Protein AF-A0A225DUL0-F1 (afdb_monomer_lite)

Structure (mmCIF, N/CA/C/O backbone):
data_AF-A0A225DUL0-F1
#
_entry.id   AF-A0A225DUL0-F1
#
loop_
_atom_site.group_PDB
_atom_site.id
_atom_site.type_symbol
_atom_site.label_atom_id
_atom_site.label_alt_id
_atom_site.label_comp_id
_atom_site.label_asym_id
_atom_site.label_entity_id
_atom_site.label_seq_id
_atom_site.pdbx_PDB_ins_code
_atom_site.Cartn_x
_atom_site.Cartn_y
_atom_site.Cartn_z
_atom_site.occupancy
_atom_site.B_iso_or_equiv
_atom_site.auth_seq_id
_atom_site.auth_comp_id
_atom_site.auth_asym_id
_atom_site.auth_atom_id
_atom_site.pdbx_PDB_model_num
ATOM 1 N N . MET A 1 1 ? -4.321 -17.835 -3.761 1.00 65.94 1 MET A N 1
ATOM 2 C CA . MET A 1 1 ? -3.399 -16.708 -4.016 1.00 65.94 1 MET A CA 1
ATOM 3 C C . MET A 1 1 ? -2.555 -16.508 -2.770 1.00 65.94 1 MET A C 1
ATOM 5 O O . MET A 1 1 ? -3.104 -16.667 -1.688 1.00 65.94 1 MET A O 1
ATOM 9 N N . TYR A 1 2 ? -1.256 -16.239 -2.895 1.00 86.69 2 TYR A N 1
ATOM 10 C CA . TYR A 1 2 ? -0.377 -16.043 -1.737 1.00 86.69 2 TYR A CA 1
ATOM 11 C C . TYR A 1 2 ? 0.100 -14.595 -1.700 1.00 86.69 2 TYR A C 1
ATOM 13 O O . TYR A 1 2 ? 0.412 -14.029 -2.747 1.00 86.69 2 TYR A O 1
ATOM 21 N N . SER A 1 3 ? 0.179 -14.016 -0.505 1.00 93.06 3 SER A N 1
ATOM 22 C CA . SER A 1 3 ? 0.698 -12.665 -0.309 1.00 93.06 3 SER A CA 1
ATOM 23 C C . SER A 1 3 ? 1.760 -12.632 0.777 1.00 93.06 3 SER A C 1
ATOM 25 O O . SER A 1 3 ? 1.669 -13.361 1.767 1.00 93.06 3 SER A O 1
ATOM 27 N N . LEU A 1 4 ? 2.731 -11.738 0.625 1.00 96.25 4 LEU A N 1
ATOM 28 C CA . LEU A 1 4 ? 3.585 -11.303 1.727 1.00 96.25 4 LEU A CA 1
ATOM 29 C C . LEU A 1 4 ? 3.052 -9.980 2.277 1.00 96.25 4 LEU A C 1
ATOM 31 O O . LEU A 1 4 ? 2.674 -9.100 1.507 1.00 96.25 4 LEU A O 1
ATOM 35 N N . VAL A 1 5 ? 3.029 -9.847 3.601 1.00 96.50 5 VAL A N 1
ATOM 36 C CA . VAL A 1 5 ? 2.518 -8.657 4.286 1.00 96.50 5 VAL A CA 1
ATOM 37 C C . VAL A 1 5 ? 3.630 -8.033 5.113 1.00 96.50 5 VAL A C 1
ATOM 39 O O . VAL A 1 5 ? 4.308 -8.727 5.870 1.00 96.50 5 VAL A O 1
ATOM 42 N N . GLU A 1 6 ? 3.789 -6.721 4.987 1.00 97.50 6 GLU A N 1
ATOM 43 C CA . GLU A 1 6 ? 4.551 -5.892 5.916 1.00 97.50 6 GLU A CA 1
ATOM 44 C C . GLU A 1 6 ? 3.587 -4.871 6.541 1.00 97.50 6 GLU A C 1
ATOM 46 O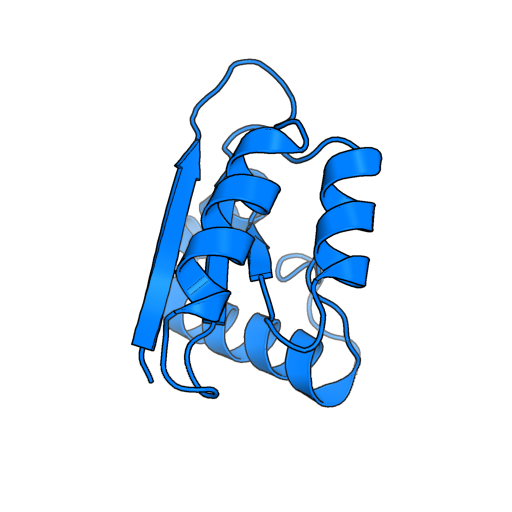 O . GLU A 1 6 ? 2.808 -4.231 5.840 1.00 97.50 6 GLU A O 1
ATOM 51 N N . SER A 1 7 ? 3.636 -4.706 7.860 1.00 97.12 7 SER A N 1
ATOM 52 C CA . SER A 1 7 ? 2.808 -3.734 8.580 1.00 97.12 7 SER A CA 1
ATOM 53 C C . SER A 1 7 ? 3.703 -2.819 9.401 1.00 97.12 7 SER A C 1
ATOM 55 O O . SER A 1 7 ? 4.632 -3.292 10.066 1.00 97.12 7 SER A O 1
ATOM 57 N N . LYS A 1 8 ? 3.446 -1.514 9.330 1.00 96.69 8 LYS A N 1
ATOM 58 C CA . LYS A 1 8 ? 4.172 -0.479 10.062 1.00 96.69 8 LYS A CA 1
ATOM 59 C C . LYS A 1 8 ? 3.201 0.427 10.798 1.00 96.69 8 LYS A C 1
ATOM 61 O O . LYS A 1 8 ? 2.261 0.954 10.209 1.00 96.69 8 LYS A O 1
ATOM 66 N N . ASP A 1 9 ? 3.470 0.596 12.082 1.00 96.25 9 ASP A N 1
ATOM 67 C CA . ASP A 1 9 ? 2.822 1.589 12.920 1.00 96.25 9 ASP A CA 1
ATOM 68 C C . ASP A 1 9 ? 3.912 2.538 13.417 1.00 96.25 9 ASP A C 1
ATOM 70 O O . ASP A 1 9 ? 4.706 2.192 14.290 1.00 96.25 9 ASP A O 1
ATOM 74 N N . GLU A 1 10 ? 4.038 3.674 12.738 1.00 94.31 10 GLU A N 1
ATOM 75 C CA . GLU A 1 10 ? 5.067 4.684 12.979 1.00 94.31 10 GLU A CA 1
ATOM 76 C C . GLU A 1 10 ? 4.390 6.058 13.056 1.00 94.31 10 GLU A C 1
ATOM 78 O O . GLU A 1 10 ? 3.336 6.274 12.461 1.00 94.31 10 GLU A O 1
ATOM 83 N N . ASP A 1 11 ? 5.001 7.016 13.757 1.00 92.75 11 ASP A N 1
ATOM 84 C CA . ASP A 1 11 ? 4.426 8.361 13.922 1.00 92.75 11 ASP A CA 1
ATOM 85 C C . ASP A 1 11 ? 4.391 9.185 12.623 1.00 92.75 11 ASP A C 1
ATOM 87 O O . ASP A 1 11 ? 3.673 10.183 12.541 1.00 92.75 11 ASP A O 1
ATOM 91 N N . GLY A 1 12 ? 5.135 8.767 11.595 1.00 95.12 12 GLY A N 1
ATOM 92 C CA . GLY A 1 12 ? 5.240 9.455 10.312 1.00 95.12 12 GLY A CA 1
ATOM 93 C C . GLY A 1 12 ? 5.025 8.546 9.106 1.00 95.12 12 GLY A C 1
ATOM 94 O O . GLY A 1 12 ? 4.808 7.341 9.218 1.00 95.12 12 GLY A O 1
ATOM 95 N N . ASN A 1 13 ? 5.097 9.153 7.922 1.00 97.62 13 ASN A N 1
ATOM 96 C CA . ASN A 1 13 ? 4.972 8.431 6.662 1.00 97.62 13 ASN A CA 1
ATOM 97 C C . ASN A 1 13 ? 6.127 7.445 6.468 1.00 97.62 13 ASN A C 1
ATOM 99 O O . ASN A 1 13 ? 7.299 7.786 6.641 1.00 97.62 13 ASN A O 1
ATOM 103 N N . ILE A 1 14 ? 5.792 6.244 6.005 1.00 97.44 14 ILE A N 1
ATOM 104 C CA . ILE A 1 14 ? 6.747 5.168 5.779 1.00 97.44 14 ILE A CA 1
ATOM 105 C C . ILE A 1 14 ? 7.668 5.502 4.602 1.00 97.44 14 ILE A C 1
ATOM 107 O O . ILE A 1 14 ? 7.235 5.852 3.497 1.00 97.44 14 ILE A O 1
ATOM 111 N N . ALA A 1 15 ? 8.971 5.394 4.857 1.00 97.00 15 ALA A N 1
ATOM 112 C CA . ALA A 1 15 ? 10.021 5.594 3.867 1.00 97.00 15 ALA A CA 1
ATOM 113 C C . ALA A 1 15 ? 10.200 4.362 2.955 1.00 97.00 15 ALA A C 1
ATOM 115 O O . ALA A 1 15 ? 9.489 3.366 3.048 1.00 97.00 15 ALA A O 1
ATOM 116 N N . ILE A 1 16 ? 11.193 4.399 2.067 1.00 97.31 16 ILE A N 1
ATOM 117 C CA . ILE A 1 16 ? 11.415 3.363 1.042 1.00 97.31 16 ILE A CA 1
ATOM 118 C C . ILE A 1 16 ? 11.782 1.973 1.595 1.00 97.31 16 ILE A C 1
ATOM 120 O O . ILE A 1 16 ? 11.593 0.966 0.913 1.00 97.31 16 ILE A O 1
ATOM 124 N N . ALA A 1 17 ? 12.345 1.896 2.806 1.00 96.81 17 ALA A N 1
ATOM 125 C CA . ALA A 1 17 ? 13.011 0.687 3.292 1.00 96.81 17 ALA A CA 1
ATOM 126 C C . ALA A 1 17 ? 12.076 -0.535 3.428 1.00 96.81 17 ALA A C 1
ATOM 128 O O . ALA A 1 17 ? 12.457 -1.613 2.958 1.00 96.81 17 ALA A O 1
ATOM 129 N N . PRO A 1 18 ? 10.851 -0.418 3.984 1.00 96.12 18 PRO A N 1
ATOM 130 C CA . PRO A 1 18 ? 9.932 -1.553 4.076 1.00 96.12 18 PRO A CA 1
ATOM 131 C C . PRO A 1 18 ? 9.479 -2.070 2.705 1.00 96.12 18 PRO A C 1
ATOM 133 O O . PRO A 1 18 ? 9.410 -3.282 2.501 1.00 96.12 18 PRO A O 1
ATOM 136 N N . ILE A 1 19 ? 9.266 -1.173 1.736 1.00 96.00 19 ILE A N 1
ATOM 137 C CA . ILE A 1 19 ? 8.889 -1.531 0.360 1.00 96.00 19 ILE A CA 1
ATOM 138 C C . ILE A 1 19 ? 10.051 -2.236 -0.348 1.00 96.00 19 ILE A C 1
ATOM 140 O O . ILE A 1 19 ? 9.867 -3.303 -0.933 1.00 96.00 19 ILE A O 1
ATOM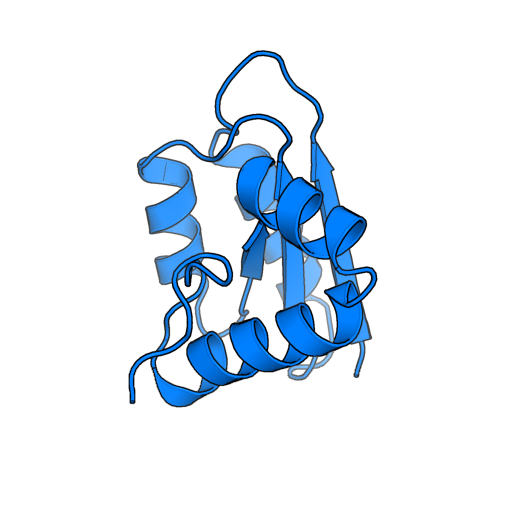 144 N N . ALA A 1 20 ? 11.271 -1.699 -0.242 1.00 95.88 20 ALA A N 1
ATOM 145 C CA . ALA A 1 20 ? 12.469 -2.309 -0.820 1.00 95.88 20 ALA A CA 1
ATOM 146 C C . ALA A 1 20 ? 12.732 -3.714 -0.250 1.00 95.88 20 ALA A C 1
ATOM 148 O O . ALA A 1 20 ? 13.017 -4.658 -0.994 1.00 95.88 20 ALA A O 1
ATOM 149 N N . LYS A 1 21 ? 12.589 -3.874 1.072 1.00 96.38 21 LYS A N 1
ATOM 150 C CA . LYS A 1 21 ? 12.687 -5.170 1.757 1.00 96.38 21 LYS A CA 1
ATOM 151 C C . LYS A 1 21 ? 11.654 -6.157 1.210 1.00 96.38 21 LYS A C 1
ATOM 153 O O . LYS A 1 21 ? 12.032 -7.273 0.846 1.00 96.38 21 LYS A O 1
ATOM 158 N N . LEU A 1 22 ? 10.382 -5.761 1.138 1.00 96.38 22 LEU A N 1
ATOM 159 C CA . LEU A 1 22 ? 9.298 -6.627 0.674 1.00 96.38 22 LEU A CA 1
ATOM 160 C C . LEU A 1 22 ? 9.488 -7.034 -0.792 1.00 96.38 22 LEU A C 1
ATOM 162 O O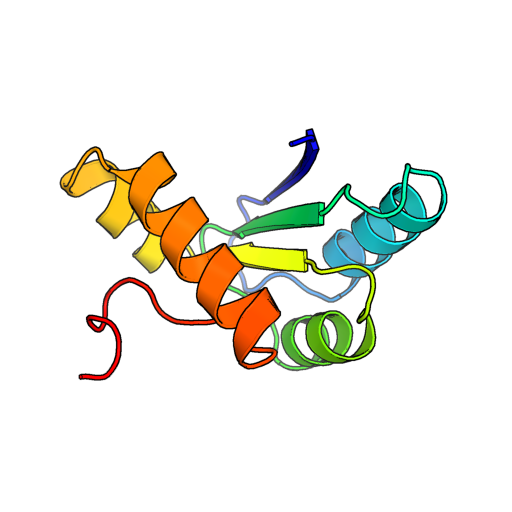 . LEU A 1 22 ? 9.394 -8.218 -1.117 1.00 96.38 22 LEU A O 1
ATOM 166 N N . ARG A 1 23 ? 9.875 -6.096 -1.663 1.00 94.25 23 ARG A N 1
ATOM 167 C CA . ARG A 1 23 ? 10.229 -6.376 -3.064 1.00 94.25 23 ARG A CA 1
ATOM 168 C C . ARG A 1 23 ? 11.310 -7.452 -3.171 1.00 94.25 23 ARG A C 1
ATOM 170 O O . ARG A 1 23 ? 11.140 -8.437 -3.886 1.00 94.25 23 ARG A O 1
ATOM 177 N N . ASN A 1 24 ? 12.393 -7.320 -2.404 1.00 94.56 24 ASN A N 1
ATOM 178 C CA . ASN A 1 24 ? 13.477 -8.305 -2.391 1.00 94.56 24 ASN A CA 1
ATOM 179 C C . ASN A 1 24 ? 13.032 -9.689 -1.896 1.00 94.56 24 ASN A C 1
ATOM 181 O O . ASN A 1 24 ? 13.669 -10.695 -2.224 1.00 94.56 24 ASN A O 1
ATOM 185 N N . GLN A 1 25 ? 11.989 -9.771 -1.069 1.00 95.00 25 GLN A N 1
ATOM 186 C CA . GLN A 1 25 ? 11.394 -11.042 -0.655 1.00 95.00 25 GLN A CA 1
ATOM 187 C C . GLN A 1 25 ? 10.505 -11.630 -1.756 1.00 95.00 25 GLN A C 1
ATOM 189 O O . GLN A 1 25 ? 10.591 -12.833 -2.001 1.00 95.00 25 GLN A O 1
ATOM 194 N N . LEU A 1 26 ? 9.712 -10.805 -2.448 1.00 94.38 26 LEU A N 1
ATOM 195 C CA . LEU A 1 26 ? 8.845 -11.227 -3.557 1.00 94.38 26 LEU A CA 1
ATOM 196 C C . LEU A 1 26 ? 9.628 -11.788 -4.747 1.00 94.38 26 LEU A C 1
ATOM 198 O O . LEU A 1 26 ? 9.193 -12.770 -5.338 1.00 94.38 26 LEU A O 1
ATOM 202 N N . LEU A 1 27 ? 10.819 -11.256 -5.041 1.00 93.06 27 LEU A N 1
ATOM 203 C CA . LEU A 1 27 ? 11.701 -11.773 -6.103 1.00 93.06 27 LEU A CA 1
ATOM 204 C C . LEU A 1 27 ? 12.101 -13.251 -5.925 1.00 93.06 27 LEU A C 1
ATOM 206 O O . LEU A 1 27 ? 12.577 -13.881 -6.864 1.00 93.06 27 LEU A O 1
ATOM 210 N N . ARG A 1 28 ? 11.918 -13.813 -4.725 1.00 93.06 28 ARG A N 1
ATOM 211 C CA . ARG A 1 28 ? 12.210 -15.216 -4.387 1.00 93.06 28 ARG A CA 1
ATOM 212 C C . ARG A 1 28 ? 10.940 -16.064 -4.242 1.00 93.06 28 ARG A C 1
ATOM 214 O O . ARG A 1 28 ? 10.976 -17.125 -3.616 1.00 93.06 28 ARG A O 1
AT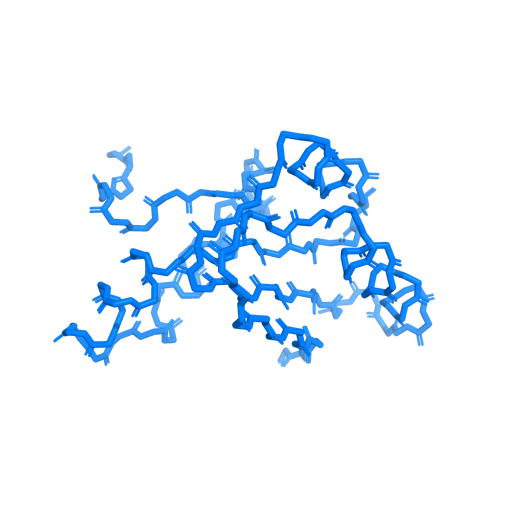OM 221 N N . ARG A 1 29 ? 9.800 -15.589 -4.750 1.00 92.75 29 ARG A N 1
ATOM 222 C CA . ARG A 1 29 ? 8.492 -16.257 -4.668 1.00 92.75 29 ARG A CA 1
ATOM 223 C C . ARG A 1 29 ? 7.951 -16.597 -6.059 1.00 92.75 29 ARG A C 1
ATOM 225 O O . ARG A 1 29 ? 8.391 -16.009 -7.044 1.00 92.75 29 ARG A O 1
ATOM 232 N N . PRO A 1 30 ? 6.994 -17.540 -6.158 1.00 91.12 30 PRO A N 1
ATOM 233 C CA . PRO A 1 30 ? 6.281 -17.791 -7.406 1.00 91.12 30 PRO A CA 1
ATOM 234 C C . PRO A 1 30 ? 5.666 -16.504 -7.968 1.00 91.12 30 PRO A C 1
ATOM 236 O O . PRO A 1 30 ? 5.164 -15.688 -7.195 1.00 91.12 30 PRO A O 1
ATOM 239 N N . ALA A 1 31 ? 5.647 -16.362 -9.296 1.00 84.44 31 ALA A N 1
ATOM 240 C CA . ALA A 1 31 ? 5.253 -15.132 -9.995 1.00 84.44 31 ALA A CA 1
ATOM 241 C C . ALA A 1 31 ? 3.854 -14.591 -9.628 1.00 84.44 31 ALA A C 1
ATOM 243 O O . ALA A 1 31 ? 3.629 -13.392 -9.706 1.00 84.44 31 ALA A O 1
ATOM 244 N N . GLY A 1 32 ? 2.930 -15.451 -9.183 1.00 87.19 32 GLY A N 1
ATOM 245 C CA . GLY A 1 32 ? 1.598 -15.046 -8.713 1.00 87.19 32 GLY A CA 1
ATOM 246 C C . GLY A 1 32 ? 1.539 -14.536 -7.264 1.00 87.19 32 GLY A C 1
ATOM 247 O O . GLY A 1 32 ? 0.444 -14.381 -6.727 1.00 87.19 32 GLY A O 1
ATOM 248 N N . THR A 1 33 ? 2.684 -14.346 -6.601 1.00 93.25 33 THR A N 1
ATOM 249 C CA . THR A 1 33 ? 2.758 -13.839 -5.222 1.00 93.25 33 THR A CA 1
ATOM 250 C C . THR A 1 33 ? 2.878 -12.323 -5.244 1.00 93.25 33 THR A C 1
ATOM 252 O O . THR A 1 33 ? 3.796 -11.794 -5.866 1.00 93.25 33 THR A O 1
ATOM 255 N N . PHE A 1 34 ? 1.999 -11.627 -4.527 1.00 93.62 34 PHE A N 1
ATOM 256 C CA . PHE A 1 34 ? 2.010 -10.166 -4.426 1.00 93.62 34 PHE A CA 1
ATOM 257 C C . PHE A 1 34 ? 2.344 -9.707 -3.001 1.00 93.62 34 PHE A C 1
ATOM 259 O O . PHE A 1 34 ? 2.315 -10.491 -2.046 1.00 93.62 34 PHE A O 1
ATOM 266 N N . GLY A 1 35 ? 2.712 -8.440 -2.857 1.00 95.69 35 GLY A N 1
ATOM 267 C CA . GLY A 1 35 ? 2.986 -7.807 -1.574 1.00 95.69 35 GLY A CA 1
ATOM 268 C C . GLY A 1 35 ? 1.849 -6.903 -1.124 1.00 95.69 35 GLY A C 1
ATOM 269 O O . GLY A 1 35 ? 1.142 -6.320 -1.944 1.00 95.69 35 GLY A O 1
ATOM 270 N N . MET A 1 36 ? 1.724 -6.730 0.184 1.00 96.69 36 MET A N 1
ATOM 271 C CA . MET A 1 36 ? 0.938 -5.660 0.786 1.00 96.69 36 MET A CA 1
ATOM 272 C C . MET A 1 36 ? 1.773 -4.960 1.848 1.00 96.69 36 MET A C 1
ATOM 274 O O . MET A 1 36 ? 2.434 -5.625 2.651 1.00 96.69 36 MET A O 1
ATOM 278 N N . VAL A 1 37 ? 1.726 -3.631 1.862 1.00 97.38 37 VAL A N 1
ATOM 279 C CA . VAL A 1 37 ? 2.291 -2.827 2.944 1.00 97.38 37 VAL A CA 1
ATOM 280 C C . VAL A 1 37 ? 1.177 -2.027 3.592 1.00 97.38 37 VAL A C 1
ATOM 282 O O . VAL A 1 37 ? 0.504 -1.258 2.915 1.00 97.38 37 VAL A O 1
ATOM 285 N N . PHE A 1 38 ? 1.002 -2.200 4.897 1.00 97.69 38 PHE A N 1
ATOM 286 C CA . PHE A 1 38 ? 0.066 -1.433 5.711 1.00 97.69 38 PHE A CA 1
ATOM 287 C C . PHE A 1 38 ? 0.822 -0.389 6.522 1.00 97.69 38 PHE A C 1
ATOM 289 O O . PHE A 1 38 ? 1.844 -0.706 7.132 1.00 97.69 38 PHE A O 1
ATOM 296 N N . SER A 1 39 ? 0.305 0.833 6.546 1.00 97.56 39 SER A N 1
ATOM 297 C CA . SER A 1 39 ? 0.839 1.935 7.337 1.00 97.56 39 SER A CA 1
ATOM 298 C C . SER A 1 39 ? -0.281 2.665 8.067 1.00 97.56 39 SER A C 1
ATOM 300 O O . SER A 1 39 ? -1.226 3.090 7.413 1.00 97.56 39 SER A O 1
ATOM 302 N N . SER A 1 40 ? -0.125 2.946 9.363 1.00 96.06 40 SER A N 1
ATOM 303 C CA . SER A 1 40 ? -1.074 3.789 10.113 1.00 96.06 40 SER A CA 1
ATOM 304 C C . SER A 1 40 ? -1.095 5.254 9.649 1.00 96.06 40 SER A C 1
ATOM 306 O O . SER A 1 40 ? -2.156 5.869 9.630 1.00 96.06 40 SER A O 1
ATOM 308 N N . ARG A 1 41 ? 0.039 5.820 9.205 1.00 95.94 41 ARG A N 1
ATOM 309 C CA . ARG A 1 41 ? 0.120 7.229 8.749 1.00 95.94 41 ARG A CA 1
ATOM 310 C C . ARG A 1 41 ? 0.084 7.426 7.237 1.00 95.94 41 ARG A C 1
ATOM 312 O O . ARG A 1 41 ? -0.638 8.288 6.753 1.00 95.94 41 ARG A O 1
ATOM 319 N N . GLY A 1 42 ? 0.821 6.613 6.488 1.00 96.38 42 GLY A N 1
ATOM 320 C CA . GLY A 1 42 ? 0.860 6.650 5.030 1.00 96.38 42 GLY A CA 1
ATOM 321 C C . GLY A 1 42 ? 2.265 6.394 4.504 1.00 96.38 42 GLY A C 1
ATOM 322 O O . GLY A 1 42 ? 3.110 5.820 5.186 1.00 96.38 42 GLY A O 1
ATOM 323 N N . PHE A 1 43 ? 2.534 6.840 3.285 1.00 97.56 43 PHE A N 1
ATOM 324 C CA . PHE A 1 43 ? 3.801 6.607 2.599 1.00 97.56 43 PHE A CA 1
ATOM 325 C C . PHE A 1 43 ? 4.405 7.931 2.158 1.00 97.56 43 PHE A C 1
ATOM 327 O O . PHE A 1 43 ? 3.702 8.900 1.880 1.00 97.56 43 PHE A O 1
ATOM 334 N N . THR A 1 44 ? 5.729 7.990 2.129 1.00 97.88 44 THR A N 1
ATOM 335 C CA . THR A 1 44 ? 6.426 9.122 1.514 1.00 97.88 44 THR A CA 1
ATOM 336 C C . THR A 1 44 ? 6.329 9.026 -0.010 1.00 97.88 44 THR A C 1
ATOM 338 O O . THR A 1 44 ? 6.244 7.926 -0.553 1.00 97.88 44 THR A O 1
ATOM 341 N N . GLU A 1 45 ? 6.401 10.155 -0.713 1.00 96.69 45 GLU A N 1
ATOM 342 C CA . GLU A 1 45 ? 6.374 10.180 -2.185 1.00 96.69 45 GLU A CA 1
ATOM 343 C C . GLU A 1 45 ? 7.431 9.244 -2.823 1.00 96.69 45 GLU A C 1
ATOM 345 O O . GLU A 1 45 ? 7.071 8.431 -3.676 1.00 96.69 45 GLU A O 1
ATOM 350 N N . PRO A 1 46 ? 8.702 9.206 -2.359 1.00 97.38 46 PRO A N 1
ATOM 351 C CA . PRO A 1 46 ? 9.677 8.240 -2.873 1.00 97.38 46 PRO A CA 1
ATOM 352 C C . PRO A 1 46 ? 9.289 6.772 -2.640 1.00 97.38 46 PRO A C 1
ATOM 354 O O . PRO A 1 46 ? 9.671 5.897 -3.416 1.00 97.38 46 PRO A O 1
ATOM 357 N N . ALA A 1 47 ? 8.555 6.477 -1.564 1.00 96.62 47 ALA A N 1
ATOM 358 C CA . ALA A 1 47 ? 8.082 5.130 -1.261 1.00 96.62 47 ALA A CA 1
ATOM 359 C C . ALA A 1 47 ? 6.974 4.703 -2.240 1.00 96.62 47 ALA A C 1
ATOM 361 O O . ALA A 1 47 ? 7.029 3.591 -2.771 1.00 96.62 47 ALA A O 1
ATOM 362 N N . ILE A 1 48 ? 6.035 5.604 -2.544 1.00 95.75 48 ILE A N 1
ATOM 363 C CA . ILE A 1 48 ? 4.988 5.389 -3.555 1.00 95.75 48 ILE A CA 1
ATOM 364 C C . ILE A 1 48 ? 5.627 5.161 -4.930 1.00 95.75 48 ILE A C 1
ATOM 366 O O . ILE A 1 48 ? 5.373 4.144 -5.576 1.00 95.75 48 ILE A O 1
ATOM 370 N N . GLN A 1 49 ? 6.556 6.030 -5.338 1.00 95.12 49 GLN A N 1
ATOM 371 C CA . GLN A 1 49 ? 7.278 5.895 -6.608 1.00 95.12 49 GLN A CA 1
ATOM 372 C C . GLN A 1 49 ? 8.044 4.570 -6.714 1.00 95.12 49 GLN A C 1
ATOM 374 O O . GLN A 1 49 ? 7.991 3.898 -7.746 1.00 95.12 49 GLN A O 1
ATOM 379 N N . LEU A 1 50 ? 8.720 4.143 -5.642 1.00 94.81 50 LEU A N 1
ATOM 380 C CA . LEU A 1 50 ? 9.403 2.849 -5.616 1.00 94.81 50 LEU A CA 1
ATOM 381 C C . LEU A 1 50 ? 8.432 1.677 -5.812 1.00 94.81 50 LEU A C 1
ATOM 383 O O . LEU A 1 50 ? 8.795 0.708 -6.479 1.00 94.81 50 LEU A O 1
ATOM 387 N N . ALA A 1 51 ? 7.221 1.747 -5.253 1.00 93.75 51 ALA A N 1
ATOM 388 C CA . ALA A 1 51 ? 6.206 0.719 -5.467 1.00 93.75 51 ALA A CA 1
ATOM 389 C C . ALA A 1 51 ? 5.801 0.637 -6.948 1.00 93.75 51 ALA A C 1
ATOM 391 O O . ALA A 1 51 ? 5.757 -0.466 -7.493 1.00 93.75 51 ALA A O 1
ATOM 392 N N . HIS A 1 52 ? 5.612 1.773 -7.630 1.00 92.12 52 HIS A N 1
ATOM 393 C CA . HIS A 1 52 ? 5.346 1.792 -9.077 1.00 92.12 52 HIS A CA 1
ATOM 394 C C . HIS A 1 52 ? 6.496 1.198 -9.899 1.00 92.12 52 HIS A C 1
ATOM 396 O O . HIS A 1 52 ? 6.257 0.423 -10.825 1.00 92.12 52 HIS A O 1
ATOM 402 N N . PHE A 1 53 ? 7.749 1.466 -9.526 1.00 89.94 53 PHE A N 1
ATOM 403 C CA . PHE A 1 53 ? 8.915 0.854 -10.174 1.00 89.94 53 PHE A CA 1
ATOM 404 C C . PHE A 1 53 ? 9.137 -0.624 -9.811 1.00 89.94 53 PHE A C 1
ATOM 406 O O . PHE A 1 53 ? 10.005 -1.273 -10.399 1.00 89.94 53 PHE A O 1
ATOM 413 N N . ALA A 1 54 ? 8.392 -1.179 -8.850 1.00 84.81 54 ALA A N 1
ATOM 414 C CA . ALA A 1 54 ? 8.509 -2.581 -8.457 1.00 84.81 54 ALA A CA 1
ATOM 415 C C . ALA A 1 54 ? 7.744 -3.540 -9.383 1.00 84.81 54 ALA A C 1
ATOM 417 O O . ALA A 1 54 ? 7.931 -4.754 -9.271 1.00 84.81 54 ALA A O 1
ATOM 418 N N . LEU A 1 55 ? 6.923 -3.029 -10.306 1.00 82.12 55 LEU A N 1
ATOM 419 C CA . LEU A 1 55 ? 6.220 -3.851 -11.290 1.00 82.12 55 LEU A CA 1
ATOM 420 C C . LEU A 1 55 ? 7.216 -4.698 -12.117 1.00 82.12 55 LEU A C 1
ATOM 422 O O . LEU A 1 55 ? 8.275 -4.199 -12.504 1.00 82.12 55 LEU A O 1
ATOM 426 N N . PRO A 1 56 ? 6.915 -5.988 -12.383 1.00 82.81 56 PRO A N 1
ATOM 427 C CA . PRO A 1 56 ? 5.626 -6.664 -12.193 1.00 82.81 56 PRO A CA 1
ATOM 428 C C . PRO A 1 56 ? 5.402 -7.276 -10.795 1.00 82.81 56 PRO A C 1
ATOM 430 O O . PRO A 1 56 ? 4.372 -7.907 -10.576 1.00 82.81 56 PRO A O 1
ATOM 433 N N . GLN A 1 57 ? 6.327 -7.130 -9.836 1.00 87.69 57 GLN A N 1
ATOM 434 C CA . GLN A 1 57 ? 6.098 -7.581 -8.457 1.00 87.69 57 GLN A CA 1
ATOM 435 C C . GLN A 1 57 ? 5.190 -6.584 -7.725 1.00 87.69 57 GLN A C 1
ATOM 437 O O . GLN A 1 57 ? 5.669 -5.703 -7.013 1.00 87.69 57 GLN A O 1
ATOM 442 N N . SER A 1 58 ? 3.875 -6.720 -7.914 1.00 92.12 58 SER A N 1
ATOM 443 C CA . SER A 1 58 ? 2.869 -5.824 -7.334 1.00 92.12 58 SER A CA 1
ATOM 444 C C . SER A 1 58 ? 2.964 -5.754 -5.810 1.00 92.12 58 SER A C 1
ATOM 446 O O . SER A 1 58 ? 2.927 -6.780 -5.127 1.00 92.12 58 SER A O 1
ATOM 448 N N . ILE A 1 59 ? 3.038 -4.533 -5.279 1.00 95.75 59 ILE A N 1
ATOM 449 C CA . ILE A 1 59 ? 2.995 -4.229 -3.847 1.00 95.75 59 ILE A CA 1
ATOM 450 C C . ILE A 1 59 ? 1.858 -3.233 -3.614 1.00 95.75 59 ILE A C 1
ATOM 452 O O . ILE A 1 59 ? 1.978 -2.070 -3.982 1.00 95.75 59 ILE A O 1
ATOM 456 N N . LEU A 1 60 ? 0.761 -3.688 -3.009 1.00 96.00 60 LEU A N 1
ATOM 457 C CA . LEU A 1 60 ? -0.381 -2.830 -2.690 1.00 96.00 60 LEU A CA 1
ATOM 458 C C . LEU A 1 60 ? -0.080 -1.995 -1.442 1.00 96.00 60 LEU A C 1
ATOM 460 O O . LEU A 1 60 ? 0.335 -2.545 -0.416 1.00 96.00 60 LEU A O 1
ATOM 464 N N . LEU A 1 61 ? -0.318 -0.688 -1.513 1.00 97.00 61 LEU A N 1
ATOM 465 C CA . LEU A 1 61 ? -0.059 0.246 -0.414 1.00 97.00 61 LEU A CA 1
ATOM 466 C C . LEU A 1 61 ? -1.355 0.598 0.319 1.00 97.00 61 LEU A C 1
ATOM 468 O O . LEU A 1 61 ? -2.264 1.157 -0.283 1.00 97.00 61 LEU A O 1
ATOM 472 N N . TRP A 1 62 ? -1.438 0.294 1.612 1.00 97.44 62 TRP A N 1
ATOM 473 C CA . TRP A 1 62 ? -2.600 0.549 2.467 1.00 97.44 62 TRP A CA 1
ATOM 474 C C . TRP A 1 62 ? -2.302 1.641 3.489 1.00 97.44 62 TRP A C 1
ATOM 476 O O . TRP A 1 62 ? -1.431 1.470 4.345 1.00 97.44 62 TRP A O 1
ATOM 486 N N . THR A 1 63 ? -3.026 2.754 3.406 1.00 96.88 63 THR A N 1
ATOM 487 C CA . THR A 1 63 ? -2.944 3.849 4.386 1.00 96.88 63 THR A CA 1
ATOM 488 C C . THR A 1 63 ? -3.860 3.593 5.583 1.00 96.88 63 THR A C 1
ATOM 490 O O . THR A 1 63 ? -4.799 2.801 5.492 1.00 96.88 63 THR A O 1
ATOM 493 N N . GLY A 1 64 ? -3.628 4.293 6.698 1.00 96.06 64 GLY A N 1
ATOM 494 C CA . GLY A 1 64 ? -4.424 4.134 7.917 1.00 96.06 64 GLY A CA 1
ATOM 495 C C . GLY A 1 64 ? -5.898 4.418 7.668 1.00 96.06 64 GLY A C 1
ATOM 496 O O . GLY A 1 64 ? -6.739 3.607 8.028 1.00 96.06 64 GLY A O 1
ATOM 497 N N . THR A 1 65 ? -6.197 5.480 6.917 1.00 95.75 65 THR A N 1
ATOM 498 C CA . THR A 1 65 ? -7.564 5.838 6.512 1.00 95.75 65 THR A CA 1
ATOM 499 C C . THR A 1 65 ? -8.262 4.718 5.735 1.00 95.75 65 THR A C 1
ATOM 501 O O . THR A 1 65 ? -9.438 4.447 5.957 1.00 95.75 65 THR A O 1
ATOM 504 N N . GLN A 1 66 ? -7.548 4.021 4.847 1.00 96.00 66 GLN A N 1
ATOM 505 C CA . GLN A 1 66 ? -8.108 2.889 4.099 1.00 96.00 66 GLN A CA 1
ATOM 506 C C . GLN A 1 66 ? -8.332 1.665 4.988 1.00 96.00 66 GLN A C 1
ATOM 508 O O . GLN A 1 66 ? -9.302 0.934 4.796 1.00 96.00 66 GLN A O 1
ATOM 513 N N . VAL A 1 67 ? -7.436 1.434 5.951 1.00 95.88 67 VAL A N 1
ATOM 514 C CA . VAL A 1 67 ? -7.567 0.349 6.931 1.00 95.88 67 VAL A CA 1
ATOM 515 C C . VAL A 1 67 ? -8.746 0.609 7.864 1.00 95.88 67 VAL A C 1
ATOM 517 O O . VAL A 1 67 ? -9.562 -0.287 8.047 1.00 95.88 67 VAL A O 1
ATOM 520 N N . GLU A 1 68 ? -8.878 1.822 8.399 1.00 96.56 68 GLU A N 1
ATOM 521 C CA . GLU A 1 68 ? -10.019 2.249 9.219 1.00 96.56 68 GLU A CA 1
ATOM 522 C C . GLU A 1 68 ? -11.330 2.072 8.455 1.00 96.56 68 GLU A C 1
ATOM 524 O O . GLU A 1 68 ? -12.223 1.370 8.923 1.00 96.56 68 GLU A O 1
ATOM 529 N N . TYR A 1 69 ? -11.396 2.572 7.218 1.00 96.25 69 TYR A N 1
ATOM 530 C CA . TYR A 1 69 ? -12.558 2.381 6.354 1.00 96.25 69 TYR A CA 1
ATOM 531 C C . TYR A 1 69 ? -12.904 0.896 6.153 1.00 96.25 69 TYR A C 1
ATOM 533 O O . TYR A 1 69 ? -14.068 0.503 6.247 1.00 96.25 69 TYR A O 1
ATOM 541 N N . ALA A 1 70 ? -11.908 0.043 5.909 1.00 95.75 70 ALA A N 1
ATOM 542 C CA . ALA A 1 70 ? -12.118 -1.393 5.739 1.00 95.75 70 ALA A CA 1
ATOM 543 C C . ALA A 1 70 ? -12.600 -2.092 7.023 1.00 95.75 70 ALA A C 1
ATOM 545 O O . ALA A 1 70 ? -13.374 -3.055 6.953 1.00 95.75 70 ALA A 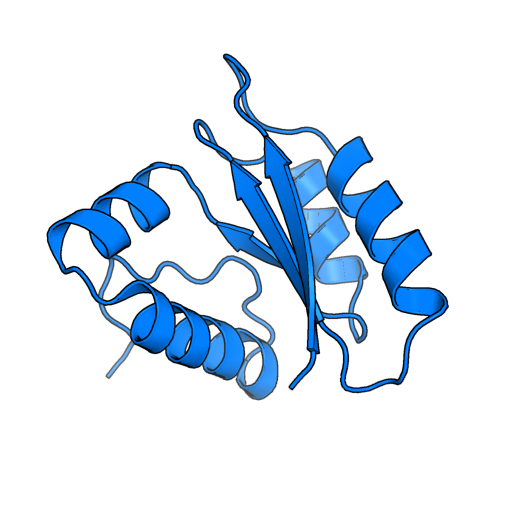O 1
ATOM 546 N N . LEU A 1 71 ? -12.137 -1.633 8.189 1.00 95.69 71 LEU A N 1
ATOM 547 C CA . LEU A 1 71 ? -12.533 -2.149 9.500 1.00 95.69 71 LEU A CA 1
ATOM 548 C C . LEU A 1 71 ? -13.964 -1.738 9.851 1.00 95.69 71 LEU A C 1
ATOM 550 O O . LEU A 1 71 ? -14.760 -2.605 10.223 1.00 95.69 71 LEU A O 1
ATOM 554 N N . ASP A 1 72 ? -14.312 -0.467 9.656 1.00 97.00 72 ASP A N 1
ATOM 555 C CA . ASP A 1 72 ? -15.653 0.070 9.911 1.00 97.00 72 ASP A CA 1
ATOM 556 C C . ASP A 1 72 ? -16.715 -0.662 9.084 1.00 97.00 72 ASP A C 1
ATOM 558 O O . ASP A 1 72 ? -17.782 -1.023 9.586 1.00 97.00 72 ASP A O 1
ATOM 562 N N . ASN A 1 73 ? -16.386 -0.972 7.828 1.00 95.19 73 ASN A N 1
ATOM 563 C CA . ASN A 1 73 ? -17.269 -1.690 6.911 1.00 95.19 73 ASN A CA 1
ATOM 564 C C . ASN A 1 73 ? -17.136 -3.223 6.988 1.00 95.19 73 ASN A C 1
ATOM 566 O O . ASN A 1 73 ? -17.881 -3.937 6.315 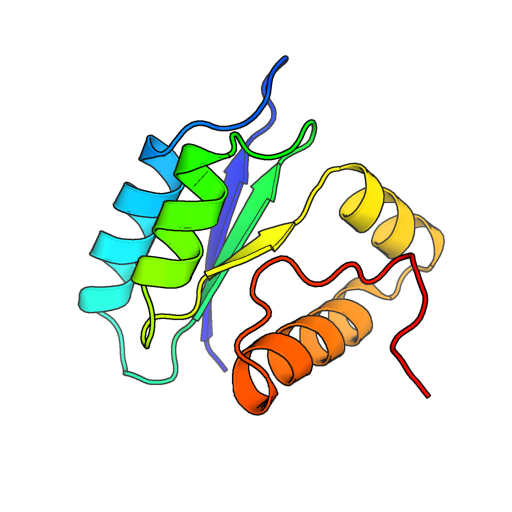1.00 95.19 73 ASN A O 1
ATOM 570 N N . ARG A 1 74 ? -16.204 -3.751 7.797 1.00 96.00 74 ARG A N 1
ATOM 571 C CA . ARG A 1 74 ? -15.920 -5.193 7.967 1.00 96.00 74 ARG A CA 1
ATOM 572 C C . ARG A 1 74 ? -15.706 -5.947 6.646 1.00 96.00 74 ARG A C 1
ATOM 574 O O . ARG A 1 74 ? -16.092 -7.109 6.519 1.00 96.00 74 ARG A O 1
ATOM 581 N N . ASN A 1 75 ? -15.095 -5.301 5.657 1.00 95.12 75 ASN A N 1
ATOM 582 C CA . ASN A 1 75 ? -15.044 -5.779 4.269 1.00 95.12 75 ASN A CA 1
ATOM 583 C C . ASN A 1 75 ? -13.629 -5.759 3.664 1.00 95.12 75 ASN A C 1
ATOM 585 O O . ASN A 1 75 ? -13.475 -5.693 2.444 1.00 95.12 75 ASN A O 1
ATOM 589 N N . ILE A 1 76 ? -12.586 -5.857 4.497 1.00 93.44 76 ILE A N 1
ATOM 590 C CA . ILE A 1 76 ? -11.186 -5.767 4.050 1.00 93.44 76 ILE A CA 1
ATOM 591 C C . ILE A 1 76 ? -10.835 -6.739 2.918 1.00 93.44 76 ILE A C 1
ATOM 593 O O . ILE A 1 76 ? -10.113 -6.357 2.005 1.00 93.44 76 ILE A O 1
ATOM 597 N N . CYS A 1 77 ? -11.378 -7.962 2.921 1.00 92.88 77 CYS A N 1
ATOM 598 C CA . CYS A 1 77 ? -11.145 -8.925 1.843 1.00 92.88 77 CYS A CA 1
ATOM 599 C C . CYS A 1 77 ? -11.676 -8.406 0.500 1.00 92.88 77 CYS A C 1
ATOM 601 O O . CYS A 1 77 ? -10.942 -8.401 -0.484 1.00 92.88 77 CYS A O 1
ATOM 603 N N . THR A 1 78 ? -12.913 -7.900 0.479 1.00 94.69 78 THR A N 1
ATOM 604 C CA . THR A 1 78 ? -13.544 -7.323 -0.715 1.00 94.69 78 THR A CA 1
ATOM 605 C C . THR A 1 78 ? -12.760 -6.118 -1.231 1.00 94.69 78 THR A C 1
ATOM 607 O O . THR A 1 78 ? -12.485 -6.020 -2.426 1.00 94.69 78 THR A O 1
ATOM 610 N N . LEU A 1 79 ? -12.341 -5.221 -0.335 1.00 95.19 79 LEU A N 1
ATOM 611 C CA . LEU A 1 79 ? -11.555 -4.045 -0.714 1.00 95.19 79 LEU A CA 1
ATOM 612 C C . LEU A 1 79 ? -10.143 -4.422 -1.189 1.00 95.19 79 LEU A C 1
ATOM 614 O O . LEU A 1 79 ? -9.618 -3.793 -2.105 1.00 95.19 79 LEU A O 1
ATOM 618 N N . CYS A 1 80 ? -9.541 -5.477 -0.631 1.00 93.69 80 CYS A N 1
ATOM 619 C CA . CYS A 1 80 ? -8.295 -6.061 -1.134 1.00 93.69 80 CYS A CA 1
ATOM 620 C C . CYS A 1 80 ? -8.435 -6.589 -2.553 1.00 93.69 80 CYS A C 1
ATOM 622 O O . CYS A 1 80 ? -7.588 -6.288 -3.391 1.00 93.69 80 CYS A O 1
ATOM 624 N N . GLU A 1 81 ? -9.494 -7.338 -2.843 1.00 93.62 81 GLU A N 1
ATOM 625 C CA . GLU A 1 81 ? -9.757 -7.830 -4.195 1.00 93.62 81 GLU A CA 1
ATOM 626 C C . GLU A 1 81 ? -9.963 -6.677 -5.181 1.00 93.62 81 GLU A C 1
ATOM 628 O O . GLU A 1 81 ? -9.401 -6.698 -6.276 1.00 93.62 81 GLU A O 1
ATOM 633 N N . GLN A 1 82 ? -10.705 -5.641 -4.784 1.00 94.00 82 GLN A N 1
ATOM 634 C CA . GLN A 1 82 ? -10.907 -4.439 -5.591 1.00 94.00 82 GLN A CA 1
ATOM 635 C C . GLN A 1 82 ? -9.588 -3.704 -5.860 1.00 94.00 82 GLN A C 1
ATOM 637 O O . GLN A 1 82 ? -9.270 -3.407 -7.010 1.00 94.00 82 GLN A O 1
ATOM 642 N N . LYS A 1 83 ? -8.789 -3.446 -4.820 1.00 93.75 83 LYS A N 1
ATOM 643 C CA . LYS A 1 83 ? -7.491 -2.770 -4.945 1.00 93.75 83 LYS A CA 1
ATOM 644 C C . LYS A 1 83 ? -6.507 -3.587 -5.782 1.00 93.75 83 LYS A C 1
ATOM 646 O O . LYS A 1 83 ? -5.783 -3.034 -6.605 1.00 93.75 83 LYS A O 1
ATOM 651 N N . TYR A 1 84 ? -6.522 -4.910 -5.629 1.00 93.06 84 TYR A N 1
ATOM 652 C CA . TYR A 1 84 ? -5.727 -5.815 -6.451 1.00 93.06 84 TYR A CA 1
ATOM 653 C C . TYR A 1 84 ? -6.149 -5.779 -7.926 1.00 93.06 84 TYR A C 1
ATOM 655 O O . TYR A 1 84 ? -5.279 -5.685 -8.788 1.00 93.06 84 TYR A O 1
ATOM 663 N N . ARG A 1 85 ? -7.455 -5.783 -8.230 1.00 93.19 85 ARG A N 1
ATOM 664 C CA . ARG A 1 85 ? -7.957 -5.611 -9.607 1.00 93.19 85 ARG A CA 1
ATOM 665 C C . ARG A 1 85 ? -7.478 -4.298 -10.213 1.00 93.19 85 ARG A C 1
ATOM 667 O O . ARG A 1 85 ? -6.906 -4.316 -11.292 1.00 93.19 85 ARG A O 1
ATOM 674 N N . MET A 1 86 ? -7.592 -3.188 -9.483 1.00 93.50 86 MET A N 1
ATOM 675 C CA . MET A 1 86 ? -7.102 -1.889 -9.960 1.00 93.50 86 MET A CA 1
ATOM 676 C C . MET A 1 86 ? -5.594 -1.894 -10.245 1.00 93.50 86 MET A C 1
ATOM 678 O O . MET A 1 86 ? -5.135 -1.309 -11.226 1.00 93.50 86 MET A O 1
ATOM 682 N N . CYS A 1 87 ? -4.817 -2.606 -9.430 1.00 92.19 87 CYS A N 1
ATOM 683 C CA . CYS A 1 87 ? -3.395 -2.804 -9.678 1.00 92.19 87 CYS A CA 1
ATOM 684 C C . CYS A 1 87 ? -3.120 -3.641 -10.937 1.00 92.19 87 CYS A C 1
ATOM 686 O O . CYS A 1 87 ? -2.218 -3.290 -11.695 1.00 92.19 87 CYS A O 1
ATOM 688 N N . VAL A 1 88 ? -3.835 -4.747 -11.149 1.00 90.38 88 VAL A N 1
ATOM 689 C CA . VAL A 1 88 ? -3.606 -5.644 -12.296 1.00 90.38 88 VAL A CA 1
ATOM 690 C C . VAL A 1 88 ? -4.087 -5.019 -13.601 1.00 90.38 88 VAL A C 1
ATOM 692 O O . VAL A 1 88 ? -3.374 -5.081 -14.599 1.00 90.38 88 VAL A O 1
ATOM 695 N N . ASP A 1 89 ? -5.265 -4.401 -13.580 1.00 92.19 89 ASP A N 1
ATOM 696 C CA . ASP A 1 89 ? -5.934 -3.896 -14.777 1.00 92.19 89 ASP A CA 1
ATOM 697 C C . ASP A 1 89 ? -5.383 -2.523 -15.201 1.00 92.19 89 ASP A C 1
ATOM 699 O O . ASP A 1 89 ? -5.274 -2.245 -16.395 1.00 92.19 89 ASP A O 1
ATOM 703 N N . TYR A 1 90 ? -4.991 -1.677 -14.237 1.00 90.75 90 TYR A N 1
ATOM 704 C CA . TYR A 1 90 ? -4.608 -0.278 -14.489 1.00 90.75 90 TYR A CA 1
ATOM 705 C C . TYR A 1 90 ? -3.238 0.128 -13.922 1.00 90.75 90 TYR A C 1
ATOM 707 O O . TYR A 1 90 ? -2.814 1.266 -14.115 1.00 90.75 90 TYR A O 1
ATOM 715 N N . GLY A 1 91 ? -2.529 -0.754 -13.210 1.00 88.88 91 GLY A N 1
ATOM 716 C CA . GLY A 1 91 ? -1.241 -0.418 -12.586 1.00 88.88 91 GLY A CA 1
ATOM 717 C C . GLY A 1 91 ? -1.342 0.489 -11.350 1.00 88.88 91 GLY A C 1
ATOM 718 O O . GLY A 1 91 ? -0.328 1.031 -10.907 1.00 88.88 91 GLY A O 1
ATOM 719 N N . LEU A 1 92 ? -2.542 0.658 -10.779 1.00 89.81 92 LEU A N 1
ATOM 720 C CA . LEU A 1 92 ? -2.806 1.538 -9.633 1.00 89.81 92 LEU A CA 1
ATOM 721 C C . LEU A 1 92 ? -2.561 0.812 -8.296 1.00 89.81 92 LEU A C 1
ATOM 723 O O . LEU A 1 92 ? -3.462 0.205 -7.718 1.00 89.81 92 LEU A O 1
ATOM 727 N N . LEU A 1 93 ? -1.321 0.854 -7.808 1.00 86.69 93 LEU A N 1
ATOM 728 C CA . LEU A 1 93 ? -0.868 0.154 -6.591 1.00 86.69 93 LEU A CA 1
ATOM 729 C C . LEU A 1 93 ? -1.340 0.819 -5.284 1.00 86.69 93 LEU A C 1
ATOM 731 O O . LEU A 1 93 ? -1.479 0.164 -4.246 1.00 86.69 93 LEU A O 1
ATOM 735 N N . ASP A 1 94 ? -1.585 2.121 -5.340 1.00 87.00 94 ASP A N 1
ATOM 736 C CA . ASP A 1 94 ? -1.988 3.007 -4.250 1.00 87.00 94 ASP A CA 1
ATOM 737 C C . ASP A 1 94 ? -3.474 3.405 -4.321 1.00 87.00 94 ASP A C 1
ATOM 739 O O . ASP A 1 94 ? -3.925 4.213 -3.511 1.00 87.00 94 ASP A O 1
ATOM 743 N N . PHE A 1 95 ? -4.250 2.773 -5.218 1.00 91.88 95 PHE A N 1
ATOM 744 C CA . PHE A 1 95 ? -5.676 3.039 -5.451 1.00 91.88 95 PHE A CA 1
ATOM 745 C C . PHE A 1 95 ? -6.475 3.253 -4.156 1.00 91.88 95 PHE A C 1
ATOM 747 O O . PHE A 1 95 ? -6.425 2.424 -3.236 1.00 91.88 95 PHE A O 1
ATOM 754 N N . ASP A 1 96 ? -7.245 4.342 -4.100 1.00 93.31 96 ASP A N 1
ATOM 755 C CA . ASP A 1 96 ? -8.006 4.702 -2.911 1.00 93.31 96 ASP A CA 1
ATOM 756 C C . ASP A 1 96 ? -9.391 4.058 -2.846 1.00 93.31 96 ASP A C 1
ATOM 758 O O . ASP A 1 96 ? -10.370 4.544 -3.411 1.00 93.31 96 ASP A O 1
ATOM 762 N N . VAL A 1 97 ? -9.473 2.979 -2.065 1.00 92.75 97 VAL A N 1
ATOM 763 C CA . VAL A 1 97 ? -10.702 2.214 -1.825 1.00 92.75 97 VAL A CA 1
ATOM 764 C C . VAL A 1 97 ? -11.799 3.006 -1.107 1.00 92.75 97 VAL A C 1
ATOM 766 O O . VAL A 1 97 ? -12.953 2.588 -1.152 1.00 92.75 97 VAL A O 1
ATOM 769 N N . THR A 1 98 ? -11.478 4.137 -0.472 1.00 92.00 98 THR A N 1
ATOM 770 C CA . THR A 1 98 ? -12.465 4.954 0.258 1.00 92.00 98 THR A CA 1
ATOM 771 C C . THR A 1 98 ? -13.289 5.858 -0.655 1.00 92.00 98 THR A C 1
ATOM 773 O O . THR A 1 98 ? -14.415 6.219 -0.323 1.00 92.00 98 THR A O 1
ATOM 776 N N . THR A 1 99 ? -12.753 6.198 -1.828 1.00 84.12 99 THR A N 1
ATOM 777 C CA . THR A 1 99 ? -13.373 7.171 -2.741 1.00 84.12 99 THR A CA 1
ATOM 778 C C . THR A 1 99 ? -14.472 6.575 -3.622 1.00 84.12 99 THR A C 1
ATOM 780 O O . THR A 1 99 ? -15.141 7.311 -4.343 1.00 84.12 99 THR A O 1
ATOM 783 N N . GLY A 1 100 ? -14.712 5.260 -3.516 1.00 61.53 100 GLY A N 1
ATOM 784 C CA . GLY A 1 100 ? -15.562 4.514 -4.439 1.00 61.53 100 GLY A CA 1
ATOM 785 C C . GLY A 1 100 ? -14.872 4.401 -5.797 1.00 61.53 100 GLY A C 1
ATOM 786 O O . GLY A 1 100 ? -14.458 5.393 -6.388 1.00 61.53 100 GLY A O 1
ATOM 787 N N . ALA A 1 101 ? -14.691 3.183 -6.304 1.00 46.94 101 ALA A N 1
ATOM 788 C CA . ALA A 1 101 ? -14.134 3.033 -7.641 1.00 46.94 101 ALA A CA 1
ATOM 789 C C . ALA A 1 101 ? -15.001 3.753 -8.682 1.00 46.94 101 ALA A C 1
ATOM 791 O O . ALA A 1 101 ? -16.227 3.679 -8.649 1.00 46.94 101 ALA A O 1
ATOM 792 N N . ILE A 1 102 ? -14.285 4.425 -9.580 1.00 46.66 102 ILE A N 1
ATOM 793 C CA . ILE A 1 102 ? -14.658 4.886 -10.916 1.00 46.66 102 ILE A CA 1
ATOM 794 C C . ILE A 1 102 ? -15.781 4.019 -11.514 1.00 46.66 102 ILE A C 1
ATOM 796 O O . ILE A 1 102 ? -15.693 2.790 -11.479 1.00 46.66 102 ILE A O 1
ATOM 800 N N . ALA A 1 103 ? -16.813 4.702 -12.019 1.00 32.75 103 ALA A N 1
ATOM 801 C CA . ALA A 1 103 ? -17.959 4.145 -12.738 1.00 32.75 103 ALA A CA 1
ATOM 802 C C . ALA A 1 103 ? -17.566 3.252 -13.926 1.00 32.75 103 ALA A C 1
ATOM 804 O O . ALA A 1 103 ? -16.528 3.544 -14.567 1.00 32.75 103 ALA A O 1
#

Sequence (103 aa):
MYSLVESKDEDGNIAIAPIAKLRNQLLRRPAGTFGMVFSSRGFTEPAIQLAHFALPQSILLWTGTQVEYALDNRNICTLCEQKYRMCVDYGLLDFDVTTGAIA

pLDDT: mean 91.82, std 10.24, range [32.75, 97.88]

Organism: NCBI:txid1908690

Foldseek 3Di:
DAEAEAEDEDPEADEQVVVVVRLVVLVVDPLPYEYEYEYAAHHDPNNLVVQLVSPPRHYAYHYNVQVVVCVVVVNVVVLVVVLVCCCVVPVRRDDRSVVPDDD

Radius of gyration: 12.78 Å; chains: 1; bounding box: 31×28×29 Å

Secondary structure (DSSP, 8-state):
--EEEEEE--SS-B-HHHHHHHHHHHTTS-TT-EEEEEESS-B-HHHHHHHHTTTTS-EEEE-HHHHHHHHHTT-HHHHHHHHHHHHHHH--TT--TTS----